Protein AF-A0A7V3LX05-F1 (afdb_monomer_lite)

Foldseek 3Di:
DPCPVVVVVVVVVVVVVVVVVPPPCPDDPPDPPPPPPQAWDWDQDPQQKIWTWRPDADDVGDTDIFIDPDGQWDDWDWDDPPPPPGTWIFTDGPNDTDTGDRDDPD

pLDDT: mean 80.48, std 16.43, range [48.47, 98.5]

Radius of gyration: 28.89 Å; chains: 1; bounding box: 38×94×29 Å

Structure (mmCIF, N/CA/C/O backbone):
data_AF-A0A7V3LX05-F1
#
_entry.id   AF-A0A7V3LX05-F1
#
loop_
_atom_site.group_PDB
_atom_site.id
_atom_site.type_symbol
_atom_site.label_atom_id
_atom_site.label_alt_id
_atom_site.label_comp_id
_atom_site.label_asym_id
_atom_site.label_entity_id
_atom_site.label_seq_id
_atom_site.pdbx_PDB_ins_code
_atom_site.Cartn_x
_atom_site.Cartn_y
_atom_site.Cartn_z
_atom_site.occupancy
_atom_site.B_iso_or_equiv
_atom_site.auth_seq_id
_atom_site.auth_comp_id
_atom_site.auth_asym_id
_atom_site.auth_atom_id
_atom_site.pdbx_PDB_model_num
ATOM 1 N N . MET A 1 1 ? 23.493 -77.960 -4.599 1.00 56.8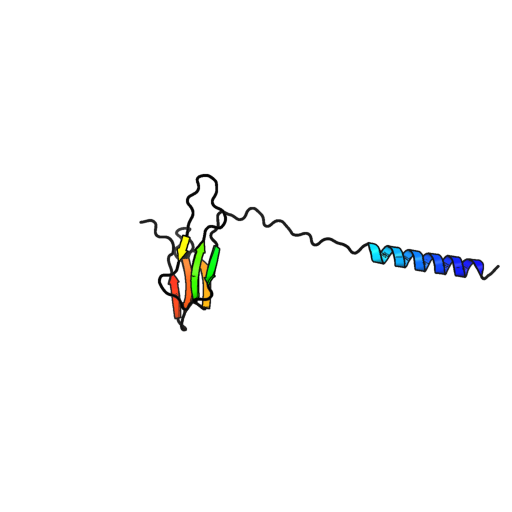1 1 MET A N 1
ATOM 2 C CA . MET A 1 1 ? 23.501 -76.780 -5.503 1.00 56.81 1 MET A CA 1
ATOM 3 C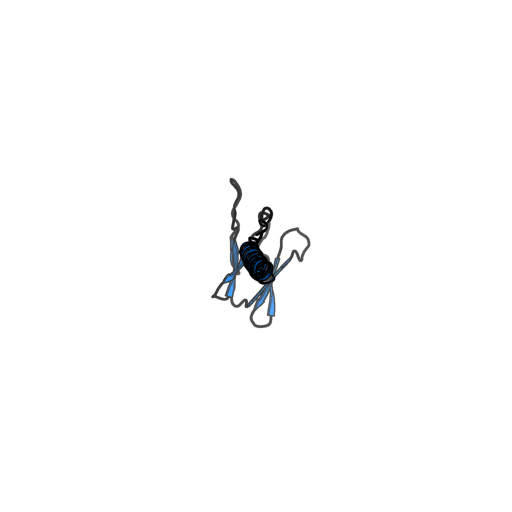 C . MET A 1 1 ? 22.360 -75.765 -5.262 1.00 56.81 1 MET A C 1
ATOM 5 O O . MET A 1 1 ? 22.365 -74.722 -5.894 1.00 56.81 1 MET A O 1
ATOM 9 N N . ARG A 1 2 ? 21.432 -75.973 -4.306 1.00 58.88 2 ARG A N 1
ATOM 10 C CA . ARG A 1 2 ? 20.209 -75.148 -4.133 1.00 58.88 2 ARG A CA 1
ATOM 11 C C . ARG A 1 2 ? 20.369 -73.824 -3.351 1.00 58.88 2 ARG A C 1
ATOM 13 O O . ARG A 1 2 ? 19.486 -72.979 -3.417 1.00 58.88 2 ARG A O 1
ATOM 20 N N . ASN A 1 3 ? 21.483 -73.617 -2.638 1.00 58.16 3 ASN A N 1
ATOM 21 C CA . ASN A 1 3 ? 21.691 -72.418 -1.802 1.00 58.16 3 ASN A CA 1
ATOM 22 C C . ASN A 1 3 ? 22.438 -71.272 -2.503 1.00 58.16 3 ASN A C 1
ATOM 24 O O . ASN A 1 3 ? 22.399 -70.153 -2.008 1.00 58.16 3 ASN A O 1
ATOM 28 N N . ARG A 1 4 ? 23.086 -71.508 -3.653 1.00 58.44 4 ARG A N 1
ATOM 29 C CA . ARG A 1 4 ? 23.897 -70.478 -4.333 1.00 58.44 4 ARG A CA 1
ATOM 30 C C . ARG A 1 4 ? 23.042 -69.377 -4.979 1.00 58.44 4 ARG A C 1
ATOM 32 O O . ARG A 1 4 ? 23.439 -68.221 -4.980 1.00 58.44 4 ARG A O 1
ATOM 39 N N . TYR A 1 5 ? 21.831 -69.718 -5.421 1.00 57.72 5 TYR A N 1
ATOM 40 C CA . TYR A 1 5 ? 20.890 -68.766 -6.023 1.00 57.72 5 TYR A CA 1
ATOM 41 C C . TYR A 1 5 ? 20.166 -67.886 -4.992 1.00 57.72 5 TYR A C 1
ATOM 43 O O . TYR A 1 5 ? 19.752 -66.783 -5.322 1.00 57.72 5 TYR A O 1
ATOM 51 N N . LYS A 1 6 ? 20.053 -68.334 -3.731 1.00 58.34 6 LYS A N 1
ATOM 52 C CA . LYS A 1 6 ? 19.398 -67.562 -2.658 1.00 58.34 6 LYS A CA 1
ATOM 53 C C . LYS A 1 6 ? 20.228 -66.351 -2.232 1.00 58.34 6 LYS A C 1
ATOM 55 O O . LYS A 1 6 ? 19.677 -65.275 -2.042 1.00 58.34 6 LYS A O 1
ATOM 60 N N . PHE A 1 7 ? 21.549 -66.520 -2.137 1.00 59.16 7 PHE A N 1
ATOM 61 C CA . PHE A 1 7 ? 22.464 -65.423 -1.812 1.00 59.16 7 PHE A CA 1
ATOM 62 C C . PHE A 1 7 ? 22.597 -64.422 -2.963 1.00 59.16 7 PHE A C 1
ATOM 64 O O . PHE A 1 7 ? 22.609 -63.223 -2.712 1.00 59.16 7 PHE A O 1
ATOM 71 N N . ALA A 1 8 ? 22.610 -64.892 -4.215 1.00 64.25 8 ALA A N 1
ATOM 72 C C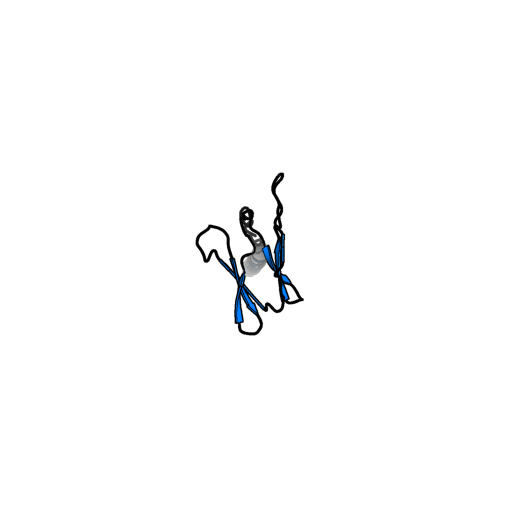A . ALA A 1 8 ? 22.614 -64.013 -5.386 1.00 64.25 8 ALA A CA 1
ATOM 73 C C . ALA A 1 8 ? 21.322 -63.182 -5.494 1.00 64.25 8 ALA A C 1
ATOM 75 O O . ALA A 1 8 ? 21.375 -61.990 -5.783 1.00 64.25 8 ALA A O 1
ATOM 76 N N . PHE A 1 9 ? 20.168 -63.790 -5.200 1.00 63.97 9 PHE A N 1
ATOM 77 C CA . PHE A 1 9 ? 18.878 -63.101 -5.218 1.00 63.97 9 PHE A CA 1
ATOM 78 C C . PHE A 1 9 ? 18.752 -62.066 -4.089 1.00 63.97 9 PHE A C 1
ATOM 80 O O . PHE A 1 9 ? 18.305 -60.947 -4.324 1.00 63.97 9 PHE A O 1
ATOM 87 N N . LEU A 1 10 ? 19.213 -62.399 -2.878 1.00 66.62 10 LEU A N 1
ATOM 88 C CA . LEU A 1 10 ? 19.223 -61.464 -1.751 1.00 66.62 10 LEU A CA 1
ATOM 89 C C . LEU A 1 10 ? 20.184 -60.289 -1.995 1.00 66.62 10 LEU A C 1
ATOM 91 O O . LEU A 1 10 ? 19.838 -59.147 -1.710 1.00 66.62 10 LEU A O 1
ATOM 95 N N . PHE A 1 11 ? 21.358 -60.554 -2.576 1.00 69.56 11 PHE A N 1
ATOM 96 C CA . PHE A 1 11 ? 22.315 -59.514 -2.953 1.00 69.56 11 PHE A CA 1
ATOM 97 C C . PHE A 1 11 ? 21.718 -58.555 -3.993 1.00 69.56 11 PHE A C 1
ATOM 99 O O . PHE A 1 11 ? 21.818 -57.341 -3.838 1.00 69.56 11 PHE A O 1
ATOM 106 N N . LEU A 1 12 ? 21.015 -59.077 -5.002 1.00 70.62 12 LEU A N 1
ATOM 107 C CA . LEU A 1 12 ? 20.367 -58.259 -6.028 1.00 70.62 12 LEU A CA 1
ATOM 108 C C . LEU A 1 12 ? 19.268 -57.350 -5.447 1.00 70.62 12 LEU A C 1
ATOM 110 O O . LEU A 1 12 ? 19.190 -56.180 -5.813 1.00 70.62 12 LEU A O 1
ATOM 114 N N . ILE A 1 13 ? 18.477 -57.848 -4.490 1.00 69.50 13 ILE A N 1
ATOM 115 C CA . ILE A 1 13 ? 17.452 -57.051 -3.795 1.00 69.50 13 ILE A CA 1
ATOM 116 C C . ILE A 1 13 ? 18.085 -55.934 -2.956 1.00 69.50 13 ILE A C 1
ATOM 118 O O . ILE A 1 13 ? 17.644 -54.789 -3.031 1.00 69.50 13 ILE A O 1
ATOM 122 N N . VAL A 1 14 ? 19.134 -56.239 -2.185 1.00 69.69 14 VAL A N 1
ATOM 123 C CA . VAL A 1 14 ? 19.824 -55.238 -1.349 1.00 69.69 14 VAL A CA 1
ATOM 124 C C . VAL A 1 14 ? 20.471 -54.153 -2.214 1.00 69.69 14 VAL A C 1
ATOM 126 O O . VAL A 1 14 ? 20.392 -52.971 -1.884 1.00 69.69 14 VAL A O 1
ATOM 129 N N . THR A 1 15 ? 21.043 -54.534 -3.358 1.00 64.75 15 THR A N 1
ATOM 130 C CA . THR A 1 15 ? 21.647 -53.577 -4.295 1.00 64.75 15 THR A CA 1
ATOM 131 C C . THR A 1 15 ? 20.581 -52.682 -4.940 1.00 64.75 15 THR A C 1
ATOM 133 O O . THR A 1 15 ? 20.765 -51.470 -5.022 1.00 64.75 15 THR A O 1
ATOM 136 N N . ALA A 1 16 ? 19.432 -53.245 -5.331 1.00 63.94 16 ALA A N 1
ATOM 137 C CA . ALA A 1 16 ? 18.324 -52.482 -5.908 1.00 63.94 16 ALA A CA 1
ATOM 138 C C . ALA A 1 16 ? 17.697 -51.489 -4.909 1.00 63.94 16 AL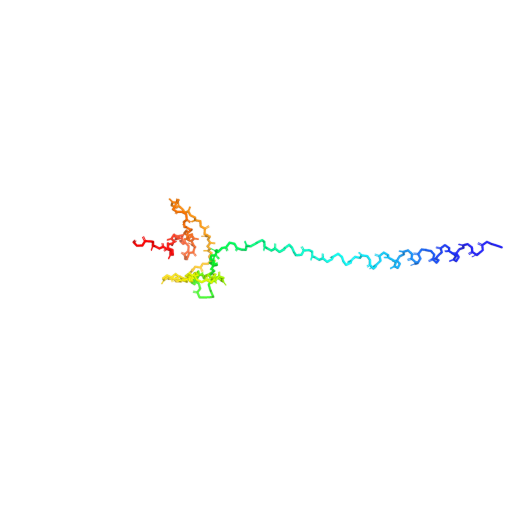A A C 1
ATOM 140 O O . ALA A 1 16 ? 17.383 -50.361 -5.289 1.00 63.94 16 ALA A O 1
ATOM 141 N N . LEU A 1 17 ? 17.569 -51.862 -3.628 1.00 60.94 17 LEU A N 1
ATOM 142 C CA . LEU A 1 17 ? 17.093 -50.943 -2.584 1.00 60.94 17 LEU A CA 1
ATOM 143 C C . LEU A 1 17 ? 18.088 -49.806 -2.303 1.00 60.94 17 LEU A C 1
ATOM 145 O O . LEU A 1 17 ? 17.665 -48.672 -2.084 1.00 60.94 17 LEU A O 1
ATOM 149 N N . GLY A 1 18 ? 19.395 -50.087 -2.336 1.00 60.19 18 GLY A N 1
ATOM 150 C CA . GLY A 1 18 ? 20.434 -49.072 -2.133 1.00 60.19 18 GLY A CA 1
ATOM 151 C C . GLY A 1 18 ? 20.444 -47.988 -3.218 1.00 60.19 18 GLY A C 1
ATOM 152 O O . GLY A 1 18 ? 20.625 -46.813 -2.908 1.00 60.19 18 GLY A O 1
ATOM 153 N N . PHE A 1 19 ? 20.183 -48.356 -4.477 1.00 58.47 19 PHE A N 1
ATOM 154 C CA . PHE A 1 19 ? 20.108 -47.398 -5.587 1.00 58.47 19 PHE A CA 1
ATOM 155 C C . PHE A 1 19 ? 18.851 -46.516 -5.549 1.00 58.47 19 PHE A C 1
ATOM 157 O O . PHE A 1 19 ? 18.916 -45.350 -5.932 1.00 58.47 19 PHE A O 1
ATOM 164 N N . ALA A 1 20 ? 17.723 -47.031 -5.053 1.00 59.16 20 ALA A N 1
ATOM 165 C CA . ALA A 1 20 ? 16.476 -46.269 -4.978 1.00 59.16 20 ALA A CA 1
ATOM 166 C C . ALA A 1 20 ? 16.521 -45.131 -3.938 1.00 59.16 20 ALA A C 1
ATOM 168 O O . ALA A 1 20 ? 15.861 -44.110 -4.122 1.00 59.16 20 ALA A O 1
ATOM 169 N N . LEU A 1 21 ? 17.322 -45.267 -2.872 1.00 56.44 21 LEU A N 1
ATOM 170 C CA . LEU A 1 21 ? 17.438 -44.239 -1.828 1.00 56.44 21 LEU A CA 1
ATOM 171 C C . LEU A 1 21 ? 18.274 -43.015 -2.241 1.00 56.44 21 LEU A C 1
ATOM 173 O O . LEU A 1 21 ? 18.148 -41.965 -1.619 1.00 56.44 21 LEU A O 1
ATOM 177 N N . LEU A 1 22 ? 19.109 -43.127 -3.278 1.00 58.81 22 LEU A N 1
ATOM 178 C CA . LEU A 1 22 ? 19.989 -42.041 -3.732 1.00 58.81 22 LEU A CA 1
ATOM 179 C C . LEU A 1 22 ? 19.372 -41.173 -4.841 1.00 58.81 22 LEU A C 1
ATOM 181 O O . LEU A 1 22 ? 19.934 -40.139 -5.185 1.00 58.81 22 LEU A O 1
ATOM 185 N N . ALA A 1 23 ? 18.224 -41.565 -5.402 1.00 58.97 23 ALA A N 1
ATOM 186 C CA . ALA A 1 23 ? 17.634 -40.898 -6.566 1.00 58.97 23 ALA A CA 1
ATOM 187 C C . ALA A 1 23 ? 16.713 -39.707 -6.230 1.00 58.97 23 ALA A C 1
ATOM 189 O O . ALA A 1 23 ? 16.284 -38.998 -7.136 1.00 58.97 23 ALA A O 1
ATOM 190 N N . ASN A 1 24 ? 16.414 -39.455 -4.950 1.00 61.84 24 ASN A N 1
ATOM 191 C CA . ASN A 1 24 ? 15.386 -38.489 -4.537 1.00 61.84 24 ASN A CA 1
ATOM 192 C C . ASN A 1 24 ? 15.934 -37.157 -4.001 1.00 61.84 24 ASN A C 1
ATOM 194 O O . ASN A 1 24 ? 15.359 -36.568 -3.089 1.00 61.84 24 ASN A O 1
ATOM 198 N N . SER A 1 25 ? 17.002 -36.624 -4.594 1.00 60.66 25 SER A N 1
ATOM 199 C CA . SER A 1 25 ? 17.321 -35.195 -4.472 1.00 60.66 25 SER A CA 1
ATOM 200 C C . SER A 1 25 ? 16.855 -34.452 -5.726 1.00 60.66 25 SER A C 1
ATOM 202 O O . SER A 1 25 ? 17.660 -33.875 -6.458 1.00 60.66 25 SER A O 1
ATOM 204 N N . ALA A 1 26 ? 15.550 -34.494 -6.012 1.00 65.12 26 ALA A N 1
ATOM 205 C CA . ALA A 1 26 ? 14.966 -33.553 -6.958 1.00 65.12 26 ALA A CA 1
ATOM 206 C C . ALA A 1 26 ? 15.052 -32.172 -6.302 1.00 65.12 26 ALA A C 1
ATOM 208 O O . ALA A 1 26 ? 14.285 -31.854 -5.393 1.00 65.12 26 ALA A O 1
ATOM 209 N N . GLY A 1 27 ? 16.068 -31.399 -6.689 1.00 64.69 27 GLY A N 1
ATOM 210 C CA . GLY A 1 27 ? 16.223 -30.026 -6.238 1.00 64.69 27 GLY A CA 1
ATOM 211 C C . GLY A 1 27 ? 14.930 -29.270 -6.515 1.00 64.69 27 GLY A C 1
ATOM 212 O O . GLY A 1 27 ? 14.374 -29.370 -7.611 1.00 64.69 27 GLY A O 1
ATOM 213 N N . VAL A 1 28 ? 14.434 -28.546 -5.511 1.00 69.62 28 VAL A N 1
ATOM 214 C CA . VAL A 1 28 ? 13.332 -27.605 -5.699 1.00 69.62 28 VAL A CA 1
ATOM 215 C C . VAL A 1 28 ? 13.751 -26.677 -6.830 1.00 69.62 28 VAL A C 1
ATOM 217 O O . VAL A 1 28 ? 14.705 -25.913 -6.695 1.00 69.62 28 VAL A O 1
ATOM 220 N N . THR A 1 29 ? 13.080 -26.792 -7.973 1.00 64.19 29 THR A N 1
ATOM 221 C CA . THR A 1 29 ? 13.272 -25.848 -9.066 1.00 64.19 29 THR A CA 1
ATOM 222 C C . THR A 1 29 ? 12.599 -24.563 -8.619 1.00 64.19 29 THR A C 1
ATOM 224 O O . THR A 1 29 ? 11.388 -24.405 -8.756 1.00 64.19 29 THR A O 1
ATOM 227 N N . VAL A 1 30 ? 13.372 -23.676 -7.997 1.00 61.88 30 VAL A N 1
ATOM 228 C CA . VAL A 1 30 ? 12.951 -22.293 -7.788 1.00 61.88 30 VAL A CA 1
ATOM 229 C C . VAL A 1 30 ? 12.901 -21.676 -9.174 1.00 61.88 30 VAL A C 1
ATOM 231 O O . VAL A 1 30 ? 13.933 -21.431 -9.796 1.00 61.88 30 VAL A O 1
ATOM 234 N N . ASN A 1 31 ? 11.688 -21.515 -9.696 1.00 66.06 31 ASN A N 1
ATOM 235 C CA . ASN A 1 31 ? 11.486 -20.729 -10.896 1.00 66.06 31 ASN A CA 1
ATOM 236 C C . ASN A 1 31 ? 11.948 -19.314 -10.543 1.00 66.06 31 ASN A C 1
ATOM 238 O O . ASN A 1 31 ? 11.463 -18.751 -9.559 1.00 66.06 31 ASN A O 1
ATOM 242 N N . ALA A 1 32 ? 12.924 -18.774 -11.273 1.00 54.16 32 ALA A N 1
ATOM 243 C CA . ALA A 1 32 ? 13.267 -17.371 -11.112 1.00 54.16 32 ALA A CA 1
ATOM 244 C C . ALA A 1 32 ? 11.969 -16.583 -11.303 1.00 54.16 32 ALA A C 1
ATOM 246 O O . ALA A 1 32 ? 11.273 -16.784 -12.302 1.00 54.16 32 ALA A O 1
ATOM 247 N N . GLN A 1 33 ? 11.612 -15.749 -10.326 1.00 48.75 33 GLN A N 1
ATOM 248 C CA . GLN A 1 33 ? 10.549 -14.780 -10.528 1.00 48.75 33 GLN A CA 1
ATOM 249 C C . GLN A 1 33 ? 10.989 -13.972 -11.750 1.00 48.75 33 GLN A C 1
ATOM 251 O O . GLN A 1 33 ? 12.066 -13.371 -11.729 1.00 48.75 33 GLN A O 1
ATOM 256 N N . GLY A 1 34 ? 10.248 -14.105 -12.860 1.00 53.50 34 GLY A N 1
ATOM 257 C CA . GLY A 1 34 ? 10.516 -13.346 -14.081 1.00 53.50 34 GLY A CA 1
ATOM 258 C C . GLY A 1 34 ? 10.674 -11.878 -13.710 1.00 53.50 34 GLY A C 1
ATOM 259 O O . GLY A 1 34 ? 10.087 -11.486 -12.704 1.00 53.50 34 GLY A O 1
ATOM 260 N N . SER A 1 35 ? 11.511 -11.137 -14.456 1.00 56.59 35 SER A N 1
ATOM 261 C CA . SER A 1 35 ? 11.819 -9.714 -14.232 1.00 56.59 35 SER A CA 1
ATOM 262 C C . SER A 1 35 ? 10.699 -9.057 -13.442 1.00 56.59 35 SER A C 1
ATOM 264 O O . SER A 1 35 ? 9.604 -8.921 -13.995 1.00 56.59 35 SER A O 1
ATOM 266 N N . ILE A 1 36 ? 10.933 -8.779 -12.152 1.00 54.44 36 ILE A N 1
ATOM 267 C CA . ILE A 1 36 ? 9.947 -8.017 -11.392 1.00 54.44 36 ILE A CA 1
ATOM 268 C C . ILE A 1 36 ? 9.794 -6.748 -12.230 1.00 54.44 36 ILE A C 1
ATOM 270 O O . ILE A 1 36 ? 10.825 -6.137 -12.546 1.00 54.44 36 ILE A O 1
ATOM 274 N N . PRO A 1 37 ? 8.587 -6.437 -12.731 1.00 57.84 37 PRO A N 1
ATOM 275 C CA . PRO A 1 37 ? 8.366 -5.141 -13.339 1.00 57.84 37 PRO A CA 1
ATOM 276 C C . PRO A 1 37 ? 8.837 -4.073 -12.340 1.00 57.84 37 PRO A C 1
ATOM 278 O O . PRO A 1 37 ? 9.045 -4.371 -11.163 1.00 57.84 37 PRO A O 1
ATOM 281 N N . ASP A 1 38 ? 9.116 -2.867 -12.809 1.00 67.75 38 ASP A N 1
ATOM 282 C CA . ASP A 1 38 ? 9.432 -1.738 -11.929 1.00 67.75 38 ASP A CA 1
ATOM 283 C C . ASP A 1 38 ? 8.172 -1.389 -11.111 1.00 67.75 38 ASP A C 1
ATOM 285 O O . ASP A 1 38 ? 7.449 -0.458 -11.439 1.00 67.75 38 ASP A O 1
ATOM 289 N N . ASP A 1 39 ? 7.842 -2.259 -10.156 1.00 76.75 39 ASP A N 1
ATOM 290 C CA . ASP A 1 39 ? 6.638 -2.271 -9.341 1.00 76.75 39 ASP A CA 1
ATOM 291 C C . ASP A 1 39 ? 7.049 -1.911 -7.915 1.00 76.75 39 ASP A C 1
ATOM 293 O O . ASP A 1 39 ? 7.970 -2.504 -7.331 1.00 76.75 39 ASP A O 1
ATOM 297 N N . GLU A 1 40 ? 6.327 -0.977 -7.308 1.00 88.06 40 GLU A N 1
ATOM 298 C CA . GLU A 1 40 ? 6.552 -0.627 -5.919 1.00 88.06 40 GLU A CA 1
ATOM 299 C C . GLU A 1 40 ? 5.982 -1.664 -4.942 1.00 88.06 40 GLU A C 1
ATOM 301 O O . GLU A 1 40 ? 4.943 -2.295 -5.141 1.00 88.06 40 GLU A O 1
ATOM 306 N N . LEU A 1 41 ? 6.649 -1.804 -3.798 1.00 91.56 41 LEU A N 1
ATOM 307 C CA . LEU A 1 41 ? 6.199 -2.642 -2.696 1.00 91.56 41 LEU A CA 1
ATOM 308 C C . LEU A 1 41 ? 5.381 -1.821 -1.709 1.00 91.56 41 LEU A C 1
ATOM 310 O O . LEU A 1 41 ? 5.928 -0.987 -0.985 1.00 91.56 41 LEU A O 1
ATOM 314 N N . ALA A 1 42 ? 4.093 -2.132 -1.607 1.00 95.12 42 ALA A N 1
ATOM 315 C CA . ALA A 1 42 ? 3.244 -1.663 -0.523 1.00 95.12 42 ALA A CA 1
ATOM 316 C C . ALA A 1 42 ? 3.300 -2.637 0.668 1.00 95.12 42 ALA A C 1
ATOM 318 O O . ALA A 1 42 ? 3.037 -3.831 0.524 1.00 95.12 42 ALA A O 1
ATOM 319 N N . TYR A 1 43 ? 3.564 -2.136 1.877 1.00 96.88 43 TYR A N 1
ATOM 320 C CA . TYR A 1 43 ? 3.444 -2.918 3.115 1.00 96.88 43 TYR A CA 1
ATOM 321 C C . TYR A 1 43 ? 2.910 -2.093 4.294 1.00 96.88 43 TYR A C 1
ATOM 323 O O . TYR A 1 43 ? 3.090 -0.877 4.360 1.00 96.88 43 TYR A O 1
ATOM 331 N N . ILE A 1 44 ? 2.284 -2.767 5.262 1.00 98.44 44 ILE A N 1
ATOM 332 C CA . ILE A 1 44 ? 1.893 -2.176 6.550 1.00 98.44 44 ILE A CA 1
ATOM 333 C C . ILE A 1 44 ? 3.011 -2.441 7.564 1.00 98.44 44 ILE A C 1
ATOM 335 O O . ILE A 1 44 ? 3.415 -3.586 7.763 1.00 98.44 44 ILE A O 1
ATOM 339 N N . ASP A 1 45 ? 3.534 -1.392 8.200 1.00 98.38 45 ASP A N 1
ATOM 340 C CA . ASP A 1 45 ? 4.549 -1.533 9.246 1.00 98.38 45 ASP A CA 1
ATOM 341 C C . ASP A 1 45 ? 3.954 -1.888 10.620 1.00 98.38 45 ASP A C 1
ATOM 343 O O . ASP A 1 45 ? 2.743 -1.870 10.836 1.00 98.38 45 ASP A O 1
ATOM 347 N N . ALA A 1 46 ? 4.823 -2.182 11.591 1.00 97.88 46 ALA A N 1
ATOM 348 C CA . ALA A 1 46 ? 4.411 -2.546 12.950 1.00 97.88 46 ALA A CA 1
ATOM 349 C C . ALA A 1 46 ? 3.631 -1.439 13.692 1.00 97.88 46 ALA A C 1
ATOM 351 O O . ALA A 1 46 ? 2.968 -1.723 14.688 1.00 97.88 46 ALA A O 1
ATOM 352 N N . SER A 1 47 ? 3.697 -0.192 13.218 1.00 97.81 47 SER A N 1
ATOM 353 C CA . SER A 1 47 ? 2.935 0.943 13.750 1.00 97.81 47 SER A CA 1
ATOM 354 C C . SER A 1 47 ? 1.599 1.144 13.014 1.00 97.81 47 SER A C 1
ATOM 356 O O . SER A 1 47 ? 0.882 2.109 13.289 1.00 97.81 47 SER A O 1
ATOM 358 N N . GLY A 1 48 ? 1.253 0.262 12.072 1.00 98.12 48 GLY A N 1
ATOM 359 C CA . GLY A 1 48 ? 0.016 0.307 11.297 1.00 98.12 48 GLY A CA 1
ATOM 360 C C . GLY A 1 48 ? 0.004 1.378 10.206 1.00 98.12 48 GLY A C 1
ATOM 361 O O . GLY A 1 48 ? -1.076 1.804 9.800 1.00 98.12 48 GLY A O 1
ATOM 362 N N . TYR A 1 49 ? 1.164 1.872 9.768 1.00 98.50 49 TYR A N 1
ATOM 363 C CA . TYR A 1 49 ? 1.249 2.771 8.615 1.00 98.50 49 TYR A CA 1
ATOM 364 C C . TYR A 1 49 ? 1.502 1.979 7.344 1.00 98.50 49 TYR A C 1
ATOM 366 O O . TYR A 1 49 ? 2.286 1.033 7.350 1.00 98.50 49 TYR A O 1
ATOM 374 N N . ILE A 1 50 ? 0.901 2.427 6.247 1.00 98.50 50 ILE A N 1
ATOM 375 C CA . ILE A 1 50 ? 1.206 1.903 4.920 1.00 98.50 50 ILE A CA 1
ATOM 376 C C . ILE A 1 50 ? 2.440 2.636 4.406 1.00 98.50 50 ILE A C 1
ATOM 378 O O . ILE A 1 50 ? 2.515 3.863 4.481 1.00 98.50 50 ILE A O 1
ATOM 382 N N . ASN A 1 51 ? 3.399 1.878 3.897 1.00 97.81 51 ASN A N 1
ATOM 383 C CA . ASN A 1 51 ? 4.595 2.368 3.235 1.00 97.81 51 ASN A CA 1
ATOM 384 C C . ASN A 1 51 ? 4.622 1.782 1.829 1.00 97.81 51 ASN A C 1
ATOM 386 O O . ASN A 1 51 ? 4.332 0.601 1.660 1.00 97.81 51 ASN A O 1
ATOM 390 N N . ILE A 1 52 ? 4.972 2.607 0.851 1.00 95.25 52 ILE A N 1
ATOM 391 C CA . ILE A 1 52 ? 5.208 2.192 -0.527 1.00 95.25 52 ILE A CA 1
ATOM 392 C C . ILE A 1 52 ? 6.640 2.570 -0.860 1.00 95.25 52 ILE A C 1
ATOM 394 O O . ILE A 1 52 ? 7.041 3.714 -0.631 1.00 95.25 52 ILE A O 1
ATOM 398 N N . VAL A 1 53 ? 7.414 1.601 -1.329 1.00 92.56 53 VAL A N 1
ATOM 399 C CA . VAL A 1 53 ? 8.825 1.785 -1.667 1.00 92.56 53 VAL A CA 1
ATOM 400 C C . VAL A 1 53 ? 9.117 1.145 -3.009 1.00 92.56 53 VAL A C 1
ATOM 402 O O . VAL A 1 53 ? 8.691 0.022 -3.253 1.00 92.56 53 VAL A O 1
ATOM 405 N N . ASP A 1 54 ? 9.884 1.833 -3.839 1.00 90.19 54 ASP A N 1
ATOM 406 C CA . ASP A 1 54 ? 10.554 1.234 -4.986 1.00 90.19 54 ASP A CA 1
ATOM 407 C C . ASP A 1 54 ? 11.755 0.398 -4.480 1.00 90.19 54 ASP A C 1
ATOM 409 O O . ASP A 1 54 ? 12.712 0.960 -3.926 1.00 90.19 54 ASP A O 1
ATOM 413 N N . PRO A 1 55 ? 11.719 -0.946 -4.588 1.00 86.31 55 PRO A N 1
ATOM 414 C CA . PRO A 1 55 ? 12.826 -1.795 -4.159 1.00 86.31 55 PRO A CA 1
ATOM 415 C C . PRO A 1 55 ? 13.997 -1.823 -5.152 1.00 86.31 55 PRO A C 1
ATOM 417 O O . PRO A 1 55 ? 15.092 -2.250 -4.772 1.00 86.31 55 PRO A O 1
ATOM 420 N N . VAL A 1 56 ? 13.777 -1.450 -6.418 1.00 84.50 56 VAL A N 1
ATOM 421 C CA . VAL A 1 56 ? 14.733 -1.610 -7.518 1.00 84.50 56 VAL A CA 1
ATOM 422 C C . VAL A 1 56 ? 14.646 -0.421 -8.475 1.00 84.50 56 VAL A C 1
ATOM 424 O O . VAL A 1 56 ? 14.154 -0.527 -9.592 1.00 84.50 56 VAL A O 1
ATOM 427 N N . THR A 1 57 ? 15.284 0.686 -8.108 1.00 80.12 57 THR A N 1
ATOM 428 C CA . THR A 1 57 ? 15.407 1.816 -9.031 1.00 80.12 57 THR A CA 1
ATOM 429 C C . THR A 1 57 ? 16.455 1.526 -10.109 1.00 80.12 57 THR A C 1
ATOM 431 O O . THR A 1 57 ? 17.643 1.321 -9.827 1.00 80.12 57 THR A O 1
ATOM 434 N N . SER A 1 58 ? 16.034 1.535 -11.373 1.00 78.44 58 SER A N 1
ATOM 435 C CA . SER A 1 58 ? 16.940 1.400 -12.519 1.00 78.44 58 SER A CA 1
ATOM 436 C C . SER A 1 58 ? 17.926 2.578 -12.628 1.00 78.44 58 SER A C 1
ATOM 438 O O . SER A 1 58 ? 17.714 3.666 -12.089 1.00 78.44 58 SER A O 1
ATOM 440 N N . SER A 1 59 ? 19.052 2.384 -13.326 1.00 81.44 59 SER A N 1
ATOM 441 C CA . SER A 1 59 ? 20.030 3.463 -13.525 1.00 81.44 59 SER A CA 1
ATOM 442 C C . SER A 1 59 ? 19.399 4.619 -14.308 1.00 81.44 59 SER A C 1
ATOM 444 O O . SER A 1 59 ? 19.024 4.453 -15.466 1.00 81.44 59 SER A O 1
ATOM 446 N N . GLY A 1 60 ? 19.291 5.787 -13.669 1.00 79.88 60 GLY A N 1
ATOM 447 C CA . GLY A 1 60 ? 18.610 6.960 -14.227 1.00 79.88 60 GLY A CA 1
ATOM 448 C C . GLY A 1 60 ? 17.104 7.028 -13.939 1.00 79.88 60 GLY A C 1
ATOM 449 O O . GLY A 1 60 ? 16.481 8.013 -14.326 1.00 79.88 60 GLY A O 1
ATOM 450 N N . GLY A 1 61 ? 16.536 6.031 -13.250 1.00 77.44 61 GLY A N 1
ATOM 451 C CA . GLY A 1 61 ? 15.172 6.063 -12.723 1.00 77.44 61 GLY A CA 1
ATOM 452 C C . GLY A 1 61 ? 15.018 7.031 -11.545 1.00 77.44 61 GLY A C 1
ATOM 453 O O . GLY A 1 61 ? 15.998 7.420 -10.902 1.00 77.44 61 GLY A O 1
ATOM 454 N N . THR A 1 62 ? 13.776 7.437 -11.271 1.00 81.06 62 THR A N 1
ATOM 455 C CA . THR A 1 62 ? 13.434 8.244 -10.090 1.00 81.06 62 THR A CA 1
ATOM 456 C C . THR A 1 62 ? 12.856 7.315 -9.028 1.00 81.06 62 THR A C 1
ATOM 458 O O . THR A 1 62 ? 11.824 6.713 -9.302 1.00 81.06 62 THR A O 1
ATOM 461 N N . PRO A 1 63 ? 13.470 7.200 -7.839 1.00 85.00 63 PRO A N 1
ATOM 462 C CA . PRO A 1 63 ? 12.934 6.345 -6.790 1.00 85.00 63 PRO A CA 1
ATOM 463 C C . PRO A 1 63 ? 11.596 6.894 -6.288 1.00 85.00 63 PRO A C 1
ATOM 465 O O . PRO A 1 63 ? 11.457 8.105 -6.077 1.00 85.00 63 PRO A O 1
ATOM 468 N N . PHE A 1 64 ? 10.643 6.004 -6.028 1.00 87.69 64 PHE A N 1
ATOM 469 C CA . PHE A 1 64 ? 9.380 6.350 -5.385 1.00 87.69 64 PHE A CA 1
ATOM 470 C C . PHE A 1 64 ? 9.355 5.887 -3.926 1.00 87.69 64 PHE A C 1
ATOM 472 O O . PHE A 1 64 ? 9.665 4.741 -3.598 1.00 87.69 64 PHE A O 1
ATOM 479 N N . THR A 1 65 ? 8.955 6.789 -3.027 1.00 92.75 65 THR A N 1
ATOM 480 C CA . THR A 1 65 ? 8.639 6.440 -1.638 1.00 92.75 65 THR A CA 1
ATOM 481 C C . THR A 1 65 ? 7.432 7.223 -1.160 1.00 92.75 65 THR A C 1
ATOM 483 O O . THR A 1 65 ? 7.384 8.445 -1.313 1.00 92.75 65 THR A O 1
ATOM 486 N N . TRP A 1 66 ? 6.507 6.544 -0.493 1.00 95.25 66 TRP A N 1
ATOM 487 C CA . TRP A 1 66 ? 5.335 7.163 0.108 1.00 95.25 66 TRP A CA 1
ATOM 488 C C . TRP A 1 66 ? 4.982 6.504 1.442 1.00 95.25 66 TRP A C 1
ATOM 490 O O . TRP A 1 66 ? 5.211 5.313 1.651 1.00 95.25 66 TRP A O 1
ATOM 500 N N . ARG A 1 67 ? 4.397 7.281 2.356 1.00 97.25 67 ARG A N 1
ATOM 501 C CA . ARG A 1 67 ? 3.861 6.793 3.631 1.00 97.25 67 ARG A CA 1
ATOM 502 C C . ARG A 1 67 ? 2.476 7.375 3.864 1.00 97.25 67 ARG A C 1
ATOM 504 O O . ARG A 1 67 ? 2.260 8.567 3.639 1.00 97.25 67 ARG A O 1
ATOM 511 N N . SER A 1 68 ? 1.558 6.564 4.383 1.00 97.19 68 SER A N 1
ATOM 512 C CA . SER A 1 68 ? 0.208 7.019 4.700 1.00 97.19 68 SER A CA 1
ATOM 513 C C . SER A 1 68 ? 0.213 8.172 5.719 1.00 97.19 68 SER A C 1
ATOM 515 O O . SER A 1 68 ? 0.948 8.117 6.708 1.00 97.19 68 SER A O 1
ATOM 517 N N . PRO A 1 69 ? -0.648 9.200 5.560 1.00 95.19 69 PRO A N 1
ATOM 518 C CA . PRO A 1 69 ? -0.705 10.330 6.499 1.00 95.19 69 PRO A CA 1
ATOM 519 C C . PRO A 1 69 ? -1.138 9.945 7.921 1.00 95.19 69 PRO A C 1
ATOM 521 O O . PRO A 1 69 ? -0.871 10.657 8.885 1.00 95.19 69 PRO A O 1
ATOM 524 N N . THR A 1 70 ? -1.844 8.822 8.053 1.00 95.38 70 THR A N 1
ATOM 525 C CA . THR A 1 70 ? -2.329 8.267 9.323 1.00 95.38 70 THR A CA 1
ATOM 526 C C . THR A 1 70 ? -1.957 6.790 9.420 1.00 95.38 70 THR A C 1
ATOM 528 O O . THR A 1 70 ? -1.647 6.175 8.400 1.00 95.38 70 THR A O 1
ATOM 531 N N . GLY A 1 71 ? -1.951 6.241 10.636 1.00 96.56 71 GLY A N 1
ATOM 532 C CA . GLY A 1 71 ? -1.738 4.814 10.894 1.00 96.56 71 GLY A CA 1
ATOM 533 C C . GLY A 1 71 ? -3.019 4.096 11.332 1.00 96.56 71 GLY A C 1
ATOM 534 O O . GLY A 1 71 ? -4.119 4.642 11.230 1.00 96.56 71 GLY A O 1
ATOM 535 N N . GLY A 1 72 ? -2.859 2.886 11.872 1.00 97.56 72 GLY A N 1
ATOM 536 C CA . GLY A 1 72 ? -3.960 2.031 12.330 1.00 97.56 72 GLY A CA 1
ATOM 537 C C . GLY A 1 72 ? -4.559 1.135 11.244 1.00 97.56 72 GLY A C 1
ATOM 538 O O . GLY A 1 72 ? -5.644 0.588 11.448 1.00 97.56 72 GLY A O 1
ATOM 539 N N . TYR A 1 73 ? -3.873 0.995 10.107 1.00 98.50 73 TYR A N 1
ATOM 540 C CA . TYR A 1 73 ? -4.248 0.048 9.067 1.00 98.50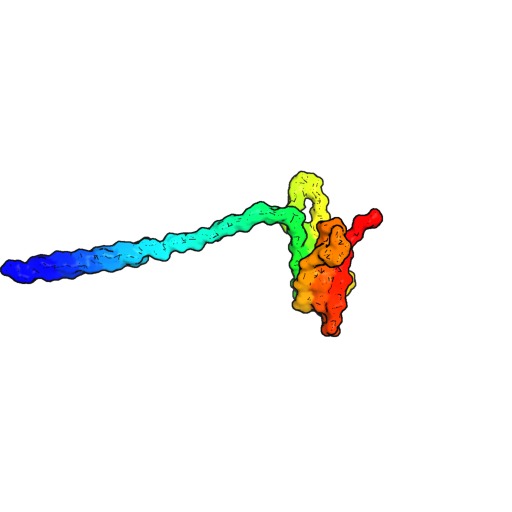 73 TYR A CA 1
ATOM 541 C C . TYR A 1 73 ? -3.912 -1.379 9.491 1.00 98.50 73 TYR A C 1
ATOM 543 O O . TYR A 1 73 ? -2.872 -1.625 10.102 1.00 98.50 73 TYR A O 1
ATOM 551 N N . THR A 1 74 ? -4.804 -2.313 9.173 1.00 97.94 74 THR A N 1
ATOM 552 C CA . THR A 1 74 ? -4.650 -3.738 9.510 1.00 97.94 74 THR A CA 1
ATOM 553 C C . THR A 1 74 ? -4.611 -4.641 8.289 1.00 97.94 74 THR A C 1
ATOM 555 O O . THR A 1 74 ? -4.154 -5.771 8.398 1.00 97.94 74 THR A O 1
ATOM 558 N N . ASP A 1 75 ? -5.119 -4.160 7.157 1.00 98.12 75 ASP A N 1
ATOM 559 C CA . ASP A 1 75 ? -5.152 -4.893 5.897 1.00 98.12 75 ASP A CA 1
ATOM 560 C C . ASP A 1 75 ? -5.266 -3.912 4.725 1.00 98.12 75 ASP A C 1
ATOM 562 O O . ASP A 1 75 ? -5.741 -2.781 4.911 1.00 98.12 75 ASP A O 1
ATOM 566 N N . MET A 1 76 ? -4.829 -4.332 3.539 1.00 97.94 76 MET A N 1
ATOM 567 C CA . MET A 1 76 ? -4.897 -3.524 2.324 1.00 97.94 76 MET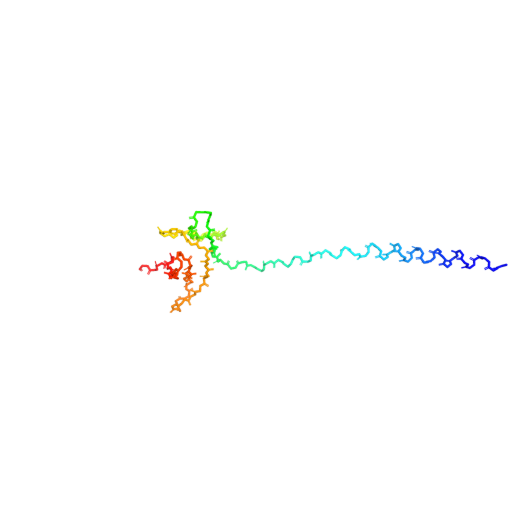 A CA 1
ATOM 568 C C . MET A 1 76 ? -4.808 -4.349 1.036 1.00 97.94 76 MET A C 1
ATOM 570 O O . MET A 1 76 ? -4.304 -5.467 1.027 1.00 97.94 76 MET A O 1
ATOM 574 N N . SER A 1 77 ? -5.229 -3.737 -0.067 1.00 96.88 77 SER A N 1
ATOM 575 C CA . SER A 1 77 ? -4.999 -4.194 -1.438 1.00 96.88 77 SER A CA 1
ATOM 576 C C . SER A 1 77 ? -4.698 -2.996 -2.331 1.00 96.88 77 SER A C 1
ATOM 578 O O . SER A 1 77 ? -5.187 -1.895 -2.065 1.00 96.88 77 SER A O 1
ATOM 580 N N . THR A 1 78 ? -3.934 -3.216 -3.397 1.00 94.56 78 THR A N 1
ATOM 581 C CA . THR A 1 78 ? -3.714 -2.225 -4.457 1.00 94.56 78 THR A CA 1
ATOM 582 C C . THR A 1 78 ? -4.561 -2.562 -5.679 1.00 94.56 78 THR A C 1
ATOM 584 O O . THR A 1 78 ? -4.796 -3.744 -5.951 1.00 94.56 78 THR A O 1
ATOM 587 N N . ILE A 1 79 ? -5.112 -1.538 -6.328 1.00 93.12 79 ILE A N 1
ATOM 588 C CA . ILE A 1 79 ? -5.837 -1.645 -7.599 1.00 93.12 79 ILE A CA 1
ATOM 589 C C . ILE A 1 79 ? -6.038 -0.247 -8.191 1.00 93.12 79 ILE A C 1
ATOM 591 O O . ILE A 1 79 ? -6.382 0.682 -7.463 1.00 93.12 79 ILE A O 1
ATOM 595 N N . ASP A 1 80 ? -5.885 -0.116 -9.503 1.00 92.38 80 ASP A N 1
ATOM 596 C CA . ASP A 1 80 ? -6.330 1.048 -10.273 1.00 92.38 80 ASP A CA 1
ATOM 597 C C . ASP A 1 80 ? -7.871 1.138 -10.263 1.00 92.38 80 ASP A C 1
ATOM 599 O O . ASP A 1 80 ? -8.575 0.445 -11.009 1.00 92.38 80 ASP A O 1
ATOM 603 N N . VAL A 1 81 ? -8.423 1.944 -9.350 1.00 94.75 81 VAL A N 1
ATOM 604 C CA . VAL A 1 81 ? -9.878 2.099 -9.178 1.00 94.75 81 VAL A CA 1
ATOM 605 C C . VAL A 1 81 ? -10.449 3.040 -10.233 1.00 94.75 81 VAL A C 1
ATOM 607 O O . VAL A 1 81 ? -11.627 2.926 -10.593 1.00 94.75 81 VAL A O 1
ATOM 610 N N . ASN A 1 82 ? -9.644 3.998 -10.689 1.00 91.69 82 ASN A N 1
ATOM 611 C CA . ASN A 1 82 ? -10.101 5.129 -11.486 1.00 91.69 82 ASN A CA 1
ATOM 612 C C . ASN A 1 82 ? -9.820 4.965 -13.003 1.00 91.69 82 ASN A C 1
ATOM 614 O O . ASN A 1 82 ? -10.464 5.638 -13.813 1.00 91.69 82 ASN A O 1
ATOM 618 N N . GLY A 1 83 ? -8.951 4.025 -13.383 1.00 92.81 83 GLY A N 1
ATOM 619 C CA . GLY A 1 83 ? -8.572 3.686 -14.753 1.00 92.81 83 GLY A CA 1
ATOM 620 C C . GLY A 1 83 ? -7.444 4.534 -15.353 1.00 92.81 83 GLY A C 1
ATOM 621 O O . GLY A 1 83 ? -7.341 4.582 -16.584 1.00 92.81 83 GLY A O 1
ATOM 622 N N . ASP A 1 84 ? -6.651 5.248 -14.551 1.00 88.38 84 ASP A N 1
ATOM 623 C CA . ASP A 1 84 ? -5.556 6.113 -15.017 1.00 88.38 84 ASP A CA 1
ATOM 624 C C . ASP A 1 84 ? -4.216 5.380 -15.196 1.00 88.38 84 ASP A C 1
ATOM 626 O O . ASP A 1 84 ? -3.254 5.962 -15.709 1.00 88.38 84 ASP A O 1
ATOM 630 N N . GLY A 1 85 ? -4.177 4.086 -14.870 1.00 87.69 85 GLY A N 1
ATOM 631 C CA . GLY A 1 85 ? -2.990 3.249 -14.958 1.00 87.69 85 GLY A CA 1
ATOM 632 C C . GLY A 1 85 ? -2.079 3.325 -13.736 1.00 87.69 85 GLY A C 1
ATOM 633 O O . GLY A 1 85 ? -0.985 2.762 -13.792 1.00 87.69 85 GLY A O 1
ATOM 634 N N . VAL A 1 86 ? -2.495 3.994 -12.657 1.00 87.00 86 VAL A N 1
ATOM 635 C CA . VAL A 1 86 ? -1.788 4.026 -11.377 1.00 87.00 86 VAL A CA 1
ATOM 636 C C . VAL A 1 86 ? -2.649 3.391 -10.291 1.00 87.00 86 VAL A C 1
ATOM 638 O O . VAL A 1 86 ? -3.784 3.782 -10.048 1.00 87.00 86 VAL A O 1
ATOM 641 N N . ASP A 1 87 ? -2.089 2.406 -9.593 1.00 91.56 87 ASP A N 1
ATOM 642 C CA . ASP A 1 87 ? -2.805 1.726 -8.520 1.00 91.56 87 ASP A CA 1
ATOM 643 C C . ASP A 1 87 ? -3.051 2.654 -7.312 1.00 91.56 87 ASP A C 1
ATOM 645 O O . ASP A 1 87 ? -2.131 3.251 -6.739 1.00 91.56 87 ASP A O 1
ATOM 649 N N . GLU A 1 88 ? -4.298 2.695 -6.839 1.00 95.00 88 GLU A N 1
ATOM 650 C CA . GLU A 1 88 ? -4.632 3.202 -5.511 1.00 95.00 88 GLU A CA 1
ATOM 651 C C . GLU A 1 88 ? -4.504 2.120 -4.436 1.00 95.00 88 GLU A C 1
ATOM 653 O O . GLU A 1 88 ? -4.480 0.920 -4.708 1.00 95.00 88 GLU A O 1
ATOM 658 N N . VAL A 1 89 ? -4.503 2.542 -3.167 1.00 97.06 89 VAL A N 1
ATOM 659 C CA . VAL A 1 89 ? -4.557 1.630 -2.020 1.00 97.06 89 VAL A CA 1
ATOM 660 C C . VAL A 1 89 ? -5.946 1.642 -1.391 1.00 97.06 89 VAL A C 1
ATOM 662 O O . VAL A 1 89 ? -6.398 2.664 -0.869 1.00 97.06 89 VAL A O 1
ATOM 665 N N . ILE A 1 90 ? -6.596 0.480 -1.355 1.00 97.75 90 ILE A N 1
ATOM 666 C CA . ILE A 1 90 ? -7.795 0.225 -0.553 1.00 97.75 90 ILE A CA 1
ATOM 667 C C . ILE A 1 90 ? -7.346 -0.413 0.760 1.00 97.75 90 ILE A C 1
ATOM 669 O O . ILE A 1 90 ? -6.778 -1.500 0.752 1.00 97.75 90 ILE A O 1
ATOM 673 N N . ALA A 1 91 ? -7.606 0.231 1.897 1.00 98.06 91 ALA A N 1
ATOM 674 C CA . ALA A 1 91 ? -7.131 -0.237 3.199 1.00 98.06 91 ALA A CA 1
ATOM 675 C C . ALA A 1 91 ? -8.202 -0.201 4.292 1.00 98.06 91 ALA A C 1
ATOM 677 O O . ALA A 1 91 ? -9.120 0.621 4.268 1.00 98.06 91 ALA A O 1
ATOM 678 N N . ILE A 1 92 ? -8.056 -1.075 5.288 1.00 98.12 92 ILE A N 1
ATOM 679 C CA . ILE A 1 92 ? -8.953 -1.179 6.445 1.00 98.12 92 ILE A CA 1
ATOM 680 C C . ILE A 1 92 ? -8.275 -0.567 7.671 1.00 98.12 92 ILE A C 1
ATOM 682 O O . ILE A 1 92 ? -7.176 -0.977 8.038 1.00 98.12 92 ILE A O 1
ATOM 686 N N . ALA A 1 93 ? -8.948 0.379 8.332 1.00 96.81 93 ALA A N 1
ATOM 687 C CA . ALA A 1 93 ? -8.525 0.959 9.607 1.00 96.81 93 ALA A CA 1
ATOM 688 C C . ALA A 1 93 ? -9.732 1.229 10.514 1.00 96.81 93 ALA A C 1
ATOM 690 O O . ALA A 1 93 ? -10.692 1.888 10.108 1.00 96.81 93 ALA A O 1
ATOM 691 N N . GLY A 1 94 ? -9.689 0.736 11.756 1.00 92.19 94 GLY A N 1
ATOM 692 C CA . GLY A 1 94 ? -10.722 1.017 12.764 1.00 92.19 94 GLY A CA 1
ATOM 693 C C . GLY A 1 94 ? -12.151 0.654 12.333 1.00 92.19 94 GLY A C 1
ATOM 694 O O . GLY A 1 94 ? -13.088 1.379 12.653 1.00 92.19 94 GLY A O 1
ATOM 695 N N . GLY A 1 95 ? -12.319 -0.425 11.558 1.00 94.00 95 GLY A N 1
ATOM 696 C CA . GLY A 1 95 ? -13.621 -0.861 11.035 1.00 94.00 95 GLY A CA 1
ATOM 697 C C . GLY A 1 95 ? -14.144 -0.058 9.838 1.00 94.00 95 GLY A C 1
ATOM 698 O O . GLY A 1 95 ? -15.285 -0.252 9.435 1.00 94.00 95 GLY A O 1
ATOM 699 N N . SER A 1 96 ? -13.333 0.836 9.268 1.00 96.12 96 SER A N 1
ATOM 700 C CA . SER A 1 96 ? -13.652 1.588 8.049 1.00 96.12 96 SER A CA 1
ATOM 701 C C . SER A 1 96 ? -12.734 1.183 6.900 1.00 96.12 96 SER A C 1
ATOM 703 O O . SER A 1 96 ? -11.562 0.880 7.123 1.00 96.12 96 SER A O 1
ATOM 705 N N . VAL A 1 97 ? -13.254 1.241 5.674 1.00 97.19 97 VAL A N 1
ATOM 706 C CA . VAL A 1 97 ? -12.462 1.139 4.440 1.00 97.19 97 VAL A CA 1
ATOM 707 C C . VAL A 1 97 ? -12.070 2.544 3.987 1.00 97.19 97 VAL A C 1
ATOM 709 O O . VAL A 1 97 ? -12.876 3.473 4.071 1.00 97.19 97 VAL A O 1
ATOM 712 N N . ARG A 1 98 ? -10.833 2.710 3.521 1.00 96.69 98 ARG A N 1
ATOM 713 C CA . ARG A 1 98 ? -10.295 3.961 2.982 1.00 96.69 98 ARG A CA 1
ATOM 714 C C . ARG A 1 98 ? -9.656 3.711 1.624 1.00 96.69 98 ARG A C 1
ATOM 716 O O . ARG A 1 98 ? -8.966 2.712 1.462 1.00 96.69 98 ARG A O 1
ATOM 723 N N . LEU A 1 99 ? -9.865 4.642 0.700 1.00 96.38 99 LEU A N 1
ATOM 724 C CA . LEU A 1 99 ? -9.129 4.735 -0.557 1.00 96.38 99 LEU A CA 1
ATOM 725 C C . LEU A 1 99 ? -8.039 5.798 -0.390 1.00 96.38 99 LEU A C 1
ATOM 727 O O . LEU A 1 99 ? -8.328 6.905 0.069 1.00 96.38 99 LEU A O 1
ATOM 731 N N . LEU A 1 100 ? -6.798 5.453 -0.709 1.00 95.75 100 LEU A N 1
ATOM 732 C CA . LEU A 1 100 ? -5.637 6.333 -0.621 1.00 95.75 100 LEU A CA 1
ATOM 733 C C . LEU A 1 100 ? -4.999 6.427 -2.006 1.00 95.75 100 LEU A C 1
ATOM 735 O O . LEU A 1 100 ? -4.842 5.406 -2.666 1.00 95.75 100 LEU A O 1
ATOM 739 N N . THR A 1 101 ? -4.609 7.638 -2.399 1.00 94.38 101 THR A N 1
ATOM 740 C CA . THR A 1 101 ? -3.973 7.963 -3.686 1.00 94.38 101 THR A CA 1
ATOM 741 C C . THR A 1 101 ? -2.510 8.361 -3.429 1.00 94.38 101 THR A C 1
ATOM 743 O O . THR A 1 101 ? -2.247 9.518 -3.075 1.00 94.38 101 THR A O 1
ATOM 746 N N . PRO A 1 102 ? -1.547 7.422 -3.485 1.00 88.75 102 PRO A N 1
ATOM 747 C CA . PRO A 1 102 ? -0.146 7.699 -3.159 1.00 88.75 102 PRO A CA 1
ATOM 748 C C . PRO A 1 102 ? 0.542 8.574 -4.203 1.00 88.75 102 PRO A C 1
ATOM 750 O O . PRO A 1 102 ? 1.427 9.364 -3.871 1.00 88.75 102 PRO A O 1
ATOM 753 N N . TYR A 1 103 ? 0.111 8.430 -5.454 1.00 85.12 103 TYR A N 1
ATOM 754 C CA . TYR A 1 103 ? 0.560 9.216 -6.583 1.00 85.12 103 TYR A CA 1
ATOM 755 C C . TYR A 1 103 ? -0.452 10.321 -6.896 1.00 85.12 103 TYR A C 1
ATOM 757 O O . TYR A 1 103 ? -1.662 10.111 -6.848 1.00 85.12 103 TYR A O 1
ATOM 765 N N . ASN A 1 104 ? 0.056 11.512 -7.197 1.00 71.50 104 ASN A N 1
ATOM 766 C CA . ASN A 1 104 ? -0.729 12.617 -7.729 1.00 71.50 104 ASN A CA 1
ATOM 767 C C . ASN A 1 104 ? 0.113 13.301 -8.817 1.00 71.50 104 ASN A C 1
ATOM 769 O O . ASN A 1 104 ? 1.089 13.981 -8.469 1.00 71.50 104 ASN A O 1
ATOM 773 N N . PRO A 1 105 ? -0.210 13.114 -10.108 1.00 57.19 105 PRO A N 1
ATOM 774 C CA . PRO A 1 105 ? 0.402 13.878 -11.179 1.00 57.19 105 PRO A CA 1
ATOM 775 C C . PRO A 1 105 ? -0.201 15.283 -11.108 1.00 57.19 105 PRO A C 1
ATOM 777 O O . PRO A 1 105 ? -1.304 15.507 -11.597 1.00 57.19 105 PRO A O 1
ATOM 780 N N . GLY A 1 106 ? 0.465 16.190 -10.390 1.00 48.47 106 GLY A N 1
ATOM 781 C CA . GLY A 1 106 ? -0.019 17.561 -10.178 1.00 48.47 106 GLY A CA 1
ATOM 782 C C . GLY A 1 106 ? -0.403 18.311 -11.452 1.00 48.47 106 GLY A C 1
ATOM 783 O O . GLY A 1 106 ? 0.126 17.981 -12.538 1.00 48.47 106 GLY A O 1
#

Sequence (106 aa):
MRNRYKFAFLFLIVTALGFALLANSAGVTVNAQGSIPDDELAYIDASGYINIVDPVTSSGGTPFTWRSPTGGYTDMSTIDVNGDGVDEVIAIAGGSVRLLTPYNPG

Secondary structure (DSSP, 8-state):
-TTHHHHHHHHHHHHHHHHHTTS--------------S--EEEE-TTS-EEEE-S---TTPPP-EEE-SS--EEEEEEE-SSSSSS-EEEEEETTEEEEE------